Protein AF-A0A2M7Q4K9-F1 (afdb_monomer)

Structure (mmCIF, N/CA/C/O backbone):
data_AF-A0A2M7Q4K9-F1
#
_entry.id   AF-A0A2M7Q4K9-F1
#
loop_
_atom_site.group_PDB
_atom_site.id
_atom_site.type_symbol
_atom_site.label_atom_id
_atom_site.label_alt_id
_atom_site.label_comp_id
_atom_site.label_asym_id
_atom_site.label_entity_id
_atom_site.label_seq_id
_atom_site.pdbx_PDB_ins_code
_atom_site.Cartn_x
_atom_site.Cartn_y
_atom_site.Cartn_z
_atom_site.occupancy
_atom_site.B_iso_or_equiv
_atom_site.auth_seq_id
_atom_site.auth_comp_id
_atom_site.auth_asym_id
_atom_site.auth_atom_id
_atom_site.pdbx_PDB_model_num
ATOM 1 N N . MET A 1 1 ? 1.827 19.077 -36.364 1.00 60.44 1 MET A N 1
ATOM 2 C CA . MET A 1 1 ? 1.179 18.544 -35.139 1.00 60.44 1 MET A CA 1
ATOM 3 C C . MET A 1 1 ? 1.227 17.018 -35.047 1.00 60.44 1 MET A C 1
ATOM 5 O O . MET A 1 1 ? 1.524 16.522 -33.972 1.00 60.44 1 MET A O 1
ATOM 9 N N . ILE A 1 2 ? 1.016 16.282 -36.144 1.00 59.47 2 ILE A N 1
ATOM 10 C CA . ILE A 1 2 ? 0.951 14.805 -36.163 1.00 59.47 2 ILE A CA 1
ATOM 11 C C . ILE A 1 2 ? 2.281 14.130 -35.777 1.00 59.47 2 ILE A C 1
ATOM 13 O O . ILE A 1 2 ? 2.276 13.199 -34.982 1.00 59.47 2 ILE A O 1
ATOM 17 N N . LEU A 1 3 ? 3.423 14.650 -36.246 1.00 59.25 3 LEU A N 1
ATOM 18 C CA . LEU A 1 3 ? 4.753 14.105 -35.920 1.00 59.25 3 LEU A CA 1
ATOM 19 C C . LEU A 1 3 ? 5.058 14.125 -34.411 1.00 59.25 3 LEU A C 1
ATOM 21 O O . LEU A 1 3 ? 5.518 13.133 -33.869 1.00 59.25 3 LEU A O 1
ATOM 25 N N . LYS A 1 4 ? 4.694 15.206 -33.705 1.00 63.34 4 LYS A N 1
ATOM 26 C CA . LYS A 1 4 ? 4.850 15.303 -32.239 1.00 63.34 4 LYS A CA 1
ATOM 27 C C . LYS A 1 4 ? 3.945 14.337 -31.469 1.00 63.34 4 LYS A C 1
ATOM 29 O O . LYS A 1 4 ? 4.270 13.951 -30.354 1.00 63.34 4 LYS A O 1
ATOM 34 N N . ALA A 1 5 ? 2.780 14.002 -32.023 1.00 66.94 5 ALA A N 1
ATOM 35 C CA . ALA A 1 5 ? 1.875 13.031 -31.416 1.00 66.94 5 ALA A CA 1
ATOM 36 C C . ALA A 1 5 ? 2.364 11.592 -31.638 1.00 66.94 5 ALA A C 1
ATOM 38 O O . ALA A 1 5 ? 2.172 10.745 -30.770 1.00 66.94 5 ALA A O 1
ATOM 39 N N . LEU A 1 6 ? 3.013 11.335 -32.780 1.00 75.62 6 LEU A N 1
ATOM 40 C CA . LEU A 1 6 ? 3.641 10.053 -33.083 1.00 75.62 6 LEU A CA 1
ATOM 41 C C . LEU A 1 6 ? 4.858 9.799 -32.182 1.00 75.62 6 LEU A C 1
ATOM 43 O O . LEU A 1 6 ? 4.935 8.719 -31.609 1.00 75.62 6 LEU A O 1
ATOM 47 N N . ASP A 1 7 ? 5.715 10.806 -31.978 1.00 82.12 7 ASP A N 1
ATOM 48 C CA . ASP A 1 7 ? 6.842 10.751 -31.028 1.00 82.12 7 ASP A CA 1
ATOM 49 C C . ASP A 1 7 ? 6.372 10.365 -29.625 1.00 82.12 7 ASP A C 1
ATOM 51 O O . ASP A 1 7 ? 6.786 9.349 -29.083 1.00 82.12 7 ASP A O 1
ATOM 55 N N . LYS A 1 8 ? 5.383 11.090 -29.086 1.00 83.69 8 LYS A N 1
ATOM 56 C CA . LYS A 1 8 ? 4.829 10.796 -27.755 1.00 83.69 8 LYS A CA 1
ATOM 57 C C . LYS A 1 8 ? 4.268 9.383 -27.628 1.00 83.69 8 LYS A C 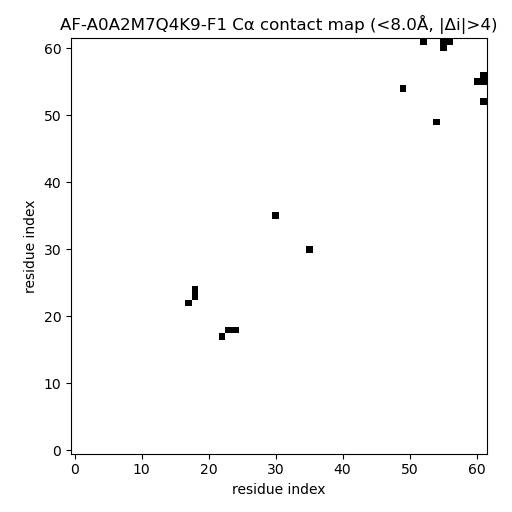1
ATOM 59 O O . LYS A 1 8 ? 4.286 8.803 -26.547 1.00 83.69 8 LYS A O 1
ATOM 64 N N . LYS A 1 9 ? 3.711 8.841 -28.713 1.00 90.44 9 LYS A N 1
ATOM 65 C CA . LYS A 1 9 ? 3.171 7.480 -28.727 1.00 90.44 9 LYS A CA 1
ATOM 66 C C . LYS A 1 9 ? 4.291 6.442 -28.716 1.00 90.44 9 LYS A C 1
ATOM 68 O O . LYS A 1 9 ? 4.130 5.398 -28.090 1.00 90.44 9 LYS A O 1
ATOM 73 N N . ILE A 1 10 ? 5.395 6.725 -29.401 1.00 92.56 10 ILE A N 1
ATOM 74 C CA . ILE A 1 10 ? 6.591 5.882 -29.389 1.00 92.56 10 ILE A CA 1
ATOM 75 C C . ILE A 1 10 ? 7.236 5.927 -28.002 1.00 92.56 10 ILE A C 1
ATOM 77 O O . ILE A 1 10 ? 7.472 4.862 -27.440 1.0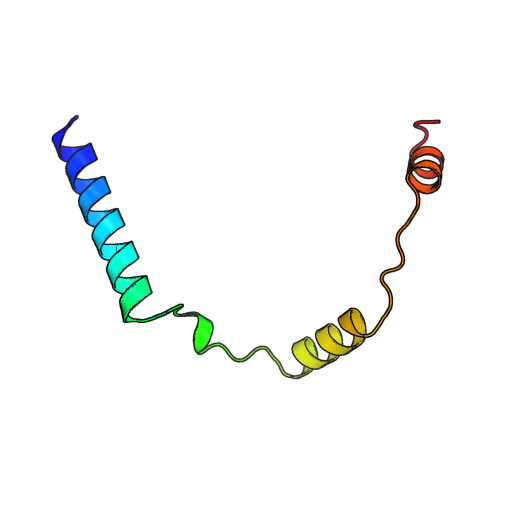0 92.56 10 ILE A O 1
ATOM 81 N N . ASP A 1 11 ? 7.409 7.111 -27.412 1.00 88.88 11 ASP A N 1
ATOM 82 C CA . ASP A 1 11 ? 7.963 7.274 -26.061 1.00 88.88 11 ASP A CA 1
ATOM 83 C C . ASP A 1 11 ? 7.161 6.479 -25.026 1.00 88.88 11 ASP A C 1
ATOM 85 O O . ASP A 1 11 ? 7.719 5.695 -24.262 1.00 88.88 11 ASP A O 1
ATOM 89 N N . PHE A 1 12 ? 5.830 6.590 -25.076 1.00 90.88 12 PHE A N 1
ATOM 90 C CA . PHE A 1 12 ? 4.942 5.833 -24.195 1.00 90.88 12 PHE A CA 1
ATOM 91 C C . PHE A 1 12 ? 5.093 4.313 -24.366 1.00 90.88 12 PHE A C 1
ATOM 93 O O . PHE A 1 12 ? 5.128 3.573 -23.385 1.00 90.88 12 PHE A O 1
ATOM 100 N N . LEU A 1 13 ? 5.195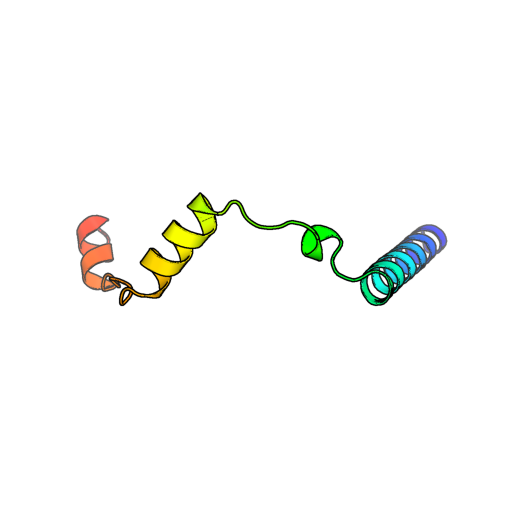 3.830 -25.610 1.00 94.50 13 LEU A N 1
ATOM 101 C CA . LEU A 1 13 ? 5.395 2.405 -25.886 1.00 94.50 13 LEU A CA 1
ATOM 102 C C . LEU A 1 13 ? 6.756 1.912 -25.384 1.00 94.50 13 LEU A C 1
ATOM 104 O O . LEU A 1 13 ? 6.847 0.790 -24.885 1.00 94.50 13 LEU A O 1
ATOM 108 N N . VAL A 1 14 ? 7.797 2.738 -25.499 1.00 91.25 14 VAL A N 1
ATOM 109 C CA . VAL A 1 14 ? 9.135 2.428 -24.986 1.00 91.25 14 VAL A CA 1
ATOM 110 C C . VAL A 1 14 ? 9.117 2.358 -23.459 1.00 91.25 14 VAL A C 1
ATOM 112 O O . VAL A 1 14 ? 9.561 1.352 -22.909 1.00 91.25 14 VAL A O 1
ATOM 115 N N . GLU A 1 15 ? 8.546 3.349 -22.772 1.00 85.06 15 GLU A N 1
ATOM 116 C CA . GLU A 1 15 ? 8.410 3.346 -21.307 1.00 85.06 15 GLU A CA 1
ATOM 117 C C . GLU A 1 15 ? 7.613 2.137 -20.808 1.00 85.06 15 GLU A C 1
ATOM 119 O O . GLU A 1 15 ? 8.040 1.449 -19.879 1.00 85.06 15 GLU A O 1
ATOM 124 N N . GLN A 1 16 ? 6.489 1.825 -21.459 1.00 87.75 16 GLN A N 1
ATOM 125 C CA . GLN A 1 16 ? 5.684 0.659 -21.110 1.00 87.75 16 GLN A CA 1
ATOM 126 C C . GLN A 1 16 ? 6.499 -0.635 -21.236 1.00 87.75 16 GLN A C 1
ATOM 128 O O . GLN A 1 16 ? 6.483 -1.464 -20.326 1.00 87.75 16 GLN A O 1
ATOM 133 N N . LYS A 1 17 ? 7.236 -0.812 -22.339 1.00 89.31 17 LYS A N 1
ATOM 134 C CA . LYS A 1 17 ? 8.042 -2.020 -22.567 1.00 89.31 17 LYS A CA 1
ATOM 135 C C . LYS A 1 17 ? 9.237 -2.121 -21.628 1.00 89.31 17 LYS A C 1
ATOM 137 O O . LYS A 1 17 ? 9.568 -3.228 -21.208 1.00 89.31 17 LYS A O 1
ATOM 142 N N . LEU A 1 18 ? 9.850 -0.997 -21.267 1.00 86.44 18 LEU A N 1
ATOM 143 C CA . LEU A 1 18 ? 10.906 -0.959 -20.257 1.00 86.44 18 LEU A CA 1
ATOM 144 C C . LEU A 1 18 ? 10.372 -1.362 -18.879 1.00 86.44 18 LEU A C 1
ATOM 146 O O . LEU A 1 18 ? 10.998 -2.191 -18.229 1.00 86.44 18 LEU A O 1
ATOM 150 N N . ASN A 1 19 ? 9.201 -0.868 -18.470 1.00 82.94 19 ASN A N 1
ATOM 151 C CA . ASN A 1 19 ? 8.577 -1.248 -17.197 1.00 82.94 19 ASN A CA 1
ATOM 152 C C . ASN A 1 19 ? 8.113 -2.714 -17.180 1.00 82.94 19 ASN A C 1
ATOM 154 O O . ASN A 1 19 ? 8.234 -3.391 -16.165 1.00 82.94 19 ASN A O 1
ATOM 158 N N . GLU A 1 20 ? 7.610 -3.239 -18.302 1.00 83.88 20 GLU A N 1
ATOM 159 C CA . GLU A 1 20 ? 7.274 -4.666 -18.429 1.00 83.88 20 GLU A CA 1
ATOM 160 C C . GLU A 1 20 ? 8.519 -5.563 -18.320 1.00 83.88 20 GLU A C 1
ATOM 162 O O . GLU A 1 20 ? 8.453 -6.634 -17.719 1.00 83.88 20 GLU A O 1
ATOM 167 N N . LEU A 1 21 ? 9.645 -5.135 -18.902 1.00 84.06 21 LEU A N 1
ATOM 168 C CA . LEU A 1 21 ? 10.892 -5.904 -18.931 1.00 84.06 21 LEU A CA 1
ATOM 169 C C . LEU A 1 21 ? 11.666 -5.831 -17.609 1.00 84.06 21 LEU A C 1
ATOM 171 O O . LEU A 1 21 ? 12.161 -6.848 -17.127 1.00 84.06 21 LEU A O 1
ATOM 175 N N . LEU A 1 22 ? 11.816 -4.627 -17.059 1.00 81.94 22 LEU A N 1
ATOM 176 C CA . LEU A 1 22 ? 12.596 -4.361 -15.848 1.00 81.94 22 LEU A CA 1
ATOM 177 C C . LEU A 1 22 ? 11.770 -4.569 -14.571 1.00 81.94 22 LEU A C 1
ATOM 179 O O . LEU A 1 22 ? 12.340 -4.668 -13.485 1.00 81.94 22 LEU A O 1
ATOM 183 N N . GLY A 1 23 ? 10.447 -4.687 -14.711 1.00 72.31 23 GLY A N 1
ATOM 184 C CA . GLY A 1 23 ? 9.505 -4.730 -13.604 1.00 72.31 23 GLY A CA 1
ATOM 185 C C . GLY A 1 23 ? 9.260 -3.347 -13.003 1.00 72.31 23 GLY A C 1
ATOM 186 O O . GLY A 1 23 ? 9.752 -2.329 -13.487 1.00 72.31 23 GLY A O 1
ATOM 187 N N . ASP A 1 24 ? 8.485 -3.317 -11.920 1.00 71.44 24 ASP A N 1
ATOM 188 C CA . ASP A 1 24 ? 8.333 -2.105 -11.122 1.00 71.44 24 ASP A CA 1
ATOM 189 C C . ASP A 1 24 ? 9.700 -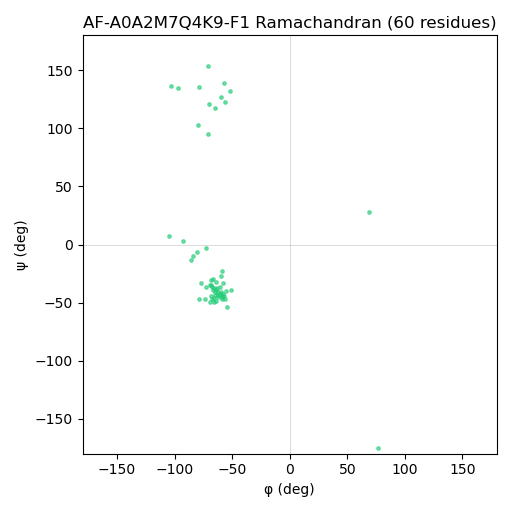1.774 -10.484 1.00 71.44 24 ASP A C 1
ATOM 191 O O . ASP A 1 24 ? 10.204 -2.604 -9.715 1.00 71.44 24 ASP A O 1
ATOM 195 N N . PRO A 1 25 ? 10.330 -0.621 -10.792 1.00 67.19 25 PRO A N 1
ATOM 196 C CA . PRO A 1 25 ? 11.618 -0.241 -10.208 1.00 67.19 25 PRO A CA 1
ATOM 197 C C . PRO A 1 25 ? 11.550 -0.149 -8.676 1.00 67.19 25 PRO A C 1
ATOM 199 O O . PRO A 1 25 ? 12.565 -0.348 -8.000 1.00 67.19 25 PRO A O 1
ATOM 202 N N . ASP A 1 26 ? 10.350 0.052 -8.125 1.00 70.00 26 ASP A N 1
ATOM 203 C CA . ASP A 1 26 ? 10.096 0.072 -6.690 1.00 70.00 26 ASP A CA 1
ATOM 204 C C . ASP A 1 26 ? 9.986 -1.342 -6.086 1.00 70.00 26 ASP A C 1
ATOM 206 O O . ASP A 1 26 ? 9.985 -1.489 -4.864 1.00 70.00 26 ASP A O 1
ATOM 210 N N . SER A 1 27 ? 9.995 -2.412 -6.894 1.00 65.56 27 SER A N 1
ATOM 211 C CA . SER A 1 27 ? 9.987 -3.808 -6.408 1.00 65.56 27 SER A CA 1
ATOM 212 C C . SER A 1 27 ? 11.191 -4.135 -5.525 1.00 65.56 27 SER A C 1
ATOM 214 O O . SER A 1 27 ? 11.122 -5.018 -4.668 1.00 65.56 27 SER A O 1
ATOM 216 N N . PHE A 1 28 ? 12.308 -3.431 -5.730 1.00 64.81 28 PHE A N 1
ATOM 217 C CA . PHE A 1 28 ? 13.522 -3.584 -4.929 1.00 64.81 28 PHE A CA 1
ATOM 218 C C . PHE A 1 28 ? 13.488 -2.758 -3.634 1.00 64.81 28 PHE A C 1
ATOM 220 O O . PHE A 1 28 ? 14.346 -2.937 -2.765 1.00 64.81 28 PHE A O 1
ATOM 227 N N . LEU A 1 29 ? 12.502 -1.870 -3.464 1.00 69.44 29 LEU A N 1
ATOM 228 C CA . LEU A 1 29 ? 12.349 -1.071 -2.254 1.00 69.44 29 LEU A CA 1
ATOM 229 C C . LEU A 1 29 ? 11.691 -1.909 -1.156 1.00 69.44 29 LEU A C 1
ATOM 231 O O . LEU A 1 29 ? 10.478 -2.103 -1.091 1.00 69.44 29 LEU A O 1
ATOM 235 N N . SER A 1 30 ? 12.507 -2.376 -0.213 1.00 74.56 30 SER A N 1
ATOM 236 C CA . SER A 1 30 ? 11.980 -2.966 1.012 1.00 74.56 30 SER A CA 1
ATOM 237 C C . SER A 1 30 ? 11.349 -1.878 1.884 1.00 74.56 30 SER A C 1
ATOM 239 O O . SER A 1 30 ? 12.032 -0.950 2.327 1.00 74.56 30 SER A O 1
ATOM 241 N N . LEU A 1 31 ? 10.059 -2.012 2.193 1.00 78.31 31 LEU A N 1
ATOM 242 C CA . LEU A 1 31 ? 9.399 -1.156 3.177 1.00 78.31 31 LEU A CA 1
ATOM 243 C C . LEU A 1 31 ? 10.124 -1.238 4.530 1.00 78.31 31 LEU A C 1
ATOM 245 O O . LEU A 1 31 ? 10.494 -2.320 4.993 1.00 78.31 31 LEU A O 1
ATOM 249 N N . ASN A 1 32 ? 10.276 -0.094 5.203 1.00 87.06 32 ASN A N 1
ATOM 250 C CA . ASN A 1 32 ? 10.851 -0.039 6.546 1.00 87.06 32 ASN A CA 1
ATOM 251 C C . ASN A 1 32 ? 10.130 -1.040 7.476 1.00 87.06 32 ASN A C 1
ATOM 253 O O . ASN A 1 32 ? 8.897 -1.060 7.551 1.00 87.06 32 ASN A O 1
ATOM 257 N N . LYS A 1 33 ? 10.893 -1.851 8.224 1.00 89.88 33 LYS A N 1
ATOM 258 C CA . LYS A 1 33 ? 10.363 -2.868 9.152 1.00 89.88 33 LYS A CA 1
ATOM 259 C C . LYS A 1 33 ? 9.317 -2.302 10.117 1.00 89.88 33 LYS A C 1
ATOM 261 O O . LYS A 1 33 ? 8.306 -2.957 10.375 1.00 89.88 33 LYS A O 1
ATOM 266 N N . GLN A 1 34 ? 9.516 -1.078 10.611 1.00 92.88 34 GLN A N 1
ATOM 267 C CA . GLN A 1 34 ? 8.566 -0.421 11.511 1.00 92.88 34 GLN A CA 1
ATOM 268 C C . GLN A 1 34 ? 7.241 -0.096 10.804 1.00 92.88 34 GLN A C 1
ATOM 270 O O . GLN A 1 34 ? 6.164 -0.257 11.382 1.00 92.88 34 GLN A O 1
ATOM 275 N N . PHE A 1 35 ? 7.308 0.328 9.540 1.00 91.06 35 PHE A N 1
ATOM 276 C CA . PHE A 1 35 ? 6.126 0.582 8.723 1.00 91.06 35 PHE A CA 1
ATOM 277 C C . PHE A 1 35 ? 5.361 -0.716 8.446 1.00 91.06 35 PHE A C 1
ATOM 279 O O . PHE A 1 35 ? 4.151 -0.768 8.668 1.00 91.06 35 PHE A O 1
ATOM 286 N N . LEU A 1 36 ? 6.063 -1.790 8.070 1.00 91.75 36 LEU A N 1
ATOM 287 C CA . LEU A 1 36 ? 5.461 -3.110 7.853 1.00 91.75 36 LEU A CA 1
ATOM 288 C C . LEU A 1 36 ? 4.741 -3.640 9.098 1.00 91.75 36 LEU A C 1
ATOM 290 O O . LEU A 1 36 ? 3.630 -4.158 8.988 1.00 91.75 36 LEU A O 1
ATOM 294 N N . GLN A 1 37 ? 5.333 -3.491 10.286 1.00 94.44 37 GLN A N 1
ATOM 295 C CA . GLN A 1 37 ? 4.683 -3.891 11.539 1.00 94.44 37 GLN A CA 1
ATOM 296 C C . GLN A 1 37 ? 3.393 -3.102 11.795 1.00 94.44 37 GLN A C 1
ATOM 298 O O . GLN A 1 37 ? 2.362 -3.698 12.112 1.00 94.44 37 GLN A O 1
ATOM 303 N N . ARG A 1 38 ? 3.418 -1.775 11.608 1.00 94.00 38 ARG A N 1
ATOM 304 C CA . ARG A 1 38 ? 2.222 -0.925 11.748 1.00 94.00 38 ARG A CA 1
ATOM 305 C C . ARG A 1 38 ? 1.142 -1.294 10.734 1.00 94.00 38 ARG A C 1
ATOM 307 O O . ARG A 1 38 ? -0.033 -1.351 11.094 1.00 94.00 38 ARG A O 1
ATOM 314 N N . LEU A 1 39 ? 1.535 -1.572 9.492 1.00 91.38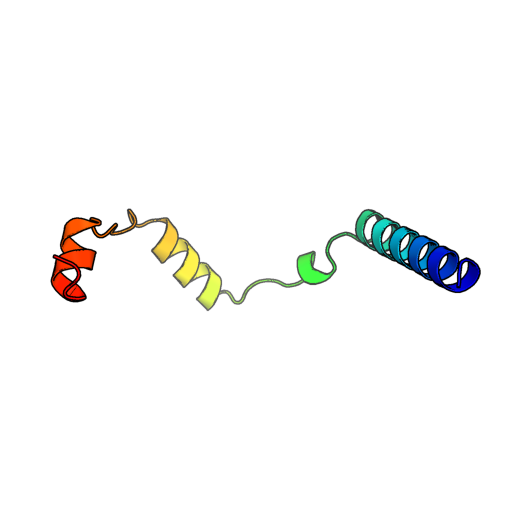 39 LEU A N 1
ATOM 315 C CA . LEU A 1 39 ? 0.620 -1.974 8.430 1.00 91.38 39 LEU A CA 1
ATOM 316 C C . LEU A 1 39 ? -0.053 -3.311 8.756 1.00 91.38 39 LEU A C 1
ATOM 318 O O . LEU A 1 39 ? -1.279 -3.389 8.732 1.00 91.38 39 LEU A O 1
ATOM 322 N N . LYS A 1 40 ? 0.719 -4.331 9.153 1.00 92.69 40 LYS A N 1
ATOM 323 C CA . LYS A 1 40 ? 0.175 -5.631 9.585 1.00 92.69 40 LYS A CA 1
ATOM 324 C C . LYS A 1 40 ? -0.774 -5.483 10.775 1.00 92.69 40 LYS A C 1
ATOM 326 O O . LYS A 1 40 ? -1.868 -6.038 10.753 1.00 92.69 40 LYS A O 1
ATOM 331 N N . ALA A 1 41 ? -0.404 -4.681 11.775 1.00 93.31 41 ALA A N 1
ATOM 332 C CA . ALA A 1 41 ? -1.259 -4.413 12.932 1.00 93.31 41 ALA A CA 1
ATOM 333 C C . ALA A 1 41 ? -2.564 -3.683 12.563 1.00 93.31 41 ALA A C 1
ATOM 335 O O . ALA A 1 41 ? -3.589 -3.885 13.213 1.00 93.31 41 ALA A O 1
ATOM 336 N N . ARG A 1 42 ? -2.542 -2.829 11.531 1.00 89.88 42 ARG A N 1
ATOM 337 C CA . ARG A 1 42 ? -3.741 -2.162 11.006 1.00 89.88 42 ARG A CA 1
ATOM 338 C C 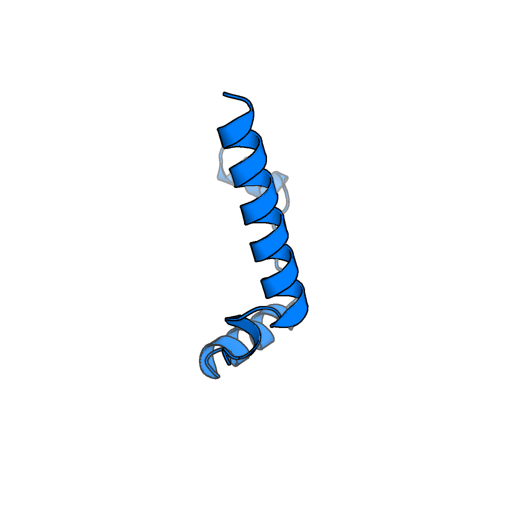. ARG A 1 42 ? -4.630 -3.127 10.226 1.00 89.88 42 ARG A C 1
ATOM 340 O O . ARG A 1 42 ? -5.831 -3.125 10.457 1.00 89.88 42 ARG A O 1
ATOM 347 N N . LEU A 1 43 ? -4.052 -3.926 9.330 1.00 89.81 43 LEU A N 1
ATOM 348 C CA . LEU A 1 43 ? -4.792 -4.874 8.488 1.00 89.81 43 LEU A CA 1
ATOM 349 C C . LEU A 1 43 ? -5.390 -6.035 9.294 1.00 89.81 43 LEU A C 1
ATOM 351 O O . LEU A 1 43 ? -6.458 -6.521 8.948 1.00 89.81 43 LEU A O 1
ATOM 355 N N . GLY A 1 44 ? -4.746 -6.444 10.392 1.00 90.38 44 GLY A N 1
ATOM 356 C CA . GLY A 1 44 ? -5.274 -7.466 11.303 1.00 90.38 44 GLY A CA 1
ATOM 357 C C . GLY A 1 44 ? -6.446 -7.003 12.179 1.00 90.38 44 GLY A C 1
ATOM 358 O O . GLY A 1 44 ? -6.976 -7.798 12.950 1.00 90.38 44 GLY A O 1
ATOM 359 N N . ARG A 1 45 ? -6.850 -5.729 12.106 1.00 88.94 45 ARG A N 1
ATOM 360 C CA . ARG A 1 45 ? -8.016 -5.203 12.826 1.00 88.94 45 ARG A CA 1
ATOM 361 C C . ARG A 1 45 ? -9.182 -5.050 11.863 1.00 88.94 45 ARG A C 1
ATOM 363 O O . ARG A 1 45 ? -9.018 -4.485 10.786 1.00 88.94 45 ARG A O 1
ATOM 370 N N . THR A 1 46 ? -10.376 -5.456 12.291 1.00 83.19 46 THR A N 1
ATOM 371 C CA . THR A 1 46 ? -11.607 -5.124 11.569 1.00 83.19 46 THR A CA 1
ATOM 372 C C . THR A 1 46 ? -11.702 -3.602 11.438 1.00 83.19 46 THR A C 1
ATOM 374 O O . THR A 1 46 ? -11.638 -2.902 12.459 1.00 83.19 46 THR A O 1
ATOM 377 N N . PRO A 1 47 ? -11.804 -3.057 10.213 1.00 78.56 47 PRO A N 1
ATOM 378 C CA . PRO A 1 47 ? -11.893 -1.621 10.024 1.00 78.56 47 PRO A CA 1
ATOM 379 C C . PRO A 1 47 ? -13.126 -1.092 10.754 1.00 78.56 47 PRO A C 1
ATOM 381 O O . PRO A 1 47 ? -14.240 -1.572 10.557 1.00 78.56 47 PRO A O 1
ATOM 384 N N . LYS A 1 48 ? -12.925 -0.088 11.614 1.00 80.38 48 LYS A N 1
ATOM 385 C CA . LYS A 1 48 ? -14.033 0.652 12.218 1.00 80.38 48 LYS A CA 1
ATOM 386 C C . LYS A 1 48 ? -14.664 1.508 11.127 1.00 80.38 48 LYS A C 1
ATOM 388 O O . LYS A 1 48 ? -14.175 2.594 10.828 1.00 80.38 48 LYS A O 1
ATOM 393 N N . THR A 1 49 ? -15.714 0.997 10.503 1.00 85.31 49 THR A N 1
ATOM 394 C CA . THR A 1 49 ? -16.535 1.773 9.579 1.00 85.31 49 THR A CA 1
ATOM 395 C C . THR A 1 49 ? -17.479 2.659 10.378 1.00 85.31 49 THR A C 1
ATOM 397 O O . THR A 1 49 ? -18.087 2.214 11.350 1.00 85.31 49 THR A O 1
ATOM 400 N N . VAL A 1 50 ? -17.601 3.916 9.968 1.00 87.19 50 VAL A N 1
ATOM 401 C CA . VAL A 1 50 ? -18.575 4.862 10.519 1.00 87.19 50 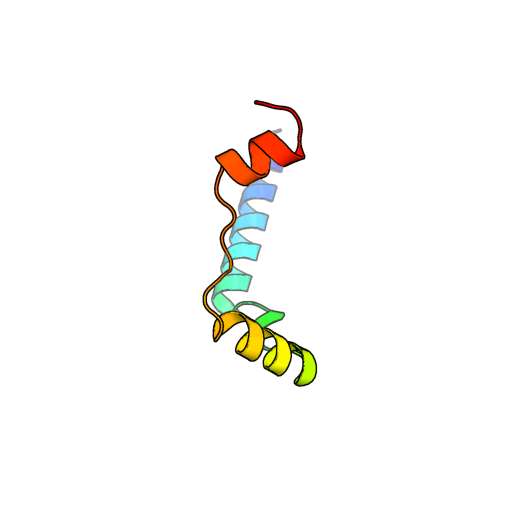VAL A CA 1
ATOM 402 C C . VAL A 1 50 ? -19.776 4.863 9.582 1.00 87.19 50 VAL A C 1
ATOM 404 O O . VAL A 1 50 ? -19.602 4.876 8.363 1.00 87.19 50 VAL A O 1
ATOM 407 N N . THR A 1 51 ? -20.991 4.806 10.123 1.00 90.69 51 THR A N 1
ATOM 408 C CA . THR A 1 51 ? -22.194 4.805 9.283 1.00 90.69 51 THR A CA 1
ATOM 409 C C . THR A 1 51 ? -22.414 6.179 8.656 1.00 90.69 51 THR A C 1
ATOM 411 O O . THR A 1 51 ? -22.024 7.204 9.217 1.00 90.69 51 THR A O 1
ATOM 414 N N . HIS A 1 52 ? -23.089 6.224 7.506 1.00 89.19 52 HIS A N 1
ATOM 415 C CA . HIS A 1 52 ? -23.416 7.491 6.846 1.00 89.19 52 HIS A CA 1
ATOM 416 C C . HIS A 1 52 ? -24.180 8.449 7.777 1.00 89.19 52 HIS A C 1
ATOM 418 O O . HIS A 1 52 ? -23.860 9.628 7.836 1.00 89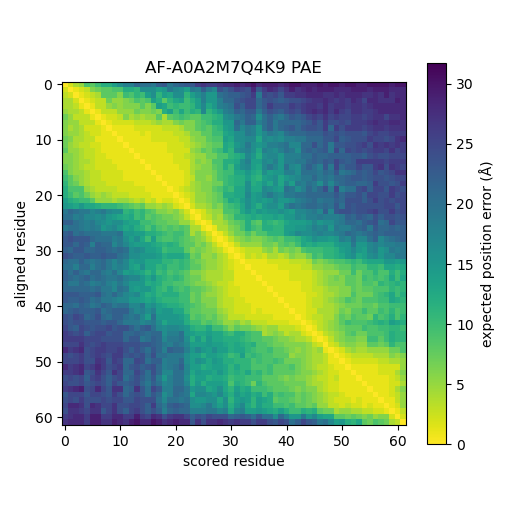.19 52 HIS A O 1
ATOM 424 N N . ASN A 1 53 ? -25.115 7.930 8.580 1.00 91.31 53 ASN A N 1
ATOM 425 C CA . ASN A 1 53 ? -25.873 8.720 9.555 1.00 91.31 53 ASN A CA 1
ATOM 426 C C . ASN A 1 53 ? -24.957 9.348 10.630 1.00 91.31 53 ASN A C 1
ATOM 428 O O . ASN A 1 53 ? -25.053 10.539 10.920 1.00 91.31 53 ASN A O 1
ATOM 432 N N . GLN A 1 54 ? -23.991 8.586 11.160 1.00 91.75 54 GLN A N 1
ATOM 433 C CA . GLN A 1 54 ? -22.993 9.119 12.098 1.00 91.75 54 GLN A CA 1
ATOM 434 C C . GLN A 1 54 ? -22.152 10.246 11.477 1.00 91.75 54 GLN A C 1
ATOM 436 O O . GLN A 1 54 ? -21.820 11.213 12.163 1.00 91.75 54 GLN A O 1
ATOM 441 N N . VAL A 1 55 ? -21.828 10.142 10.184 1.00 93.00 55 VAL A N 1
ATOM 442 C CA . VAL A 1 55 ? -21.133 11.201 9.437 1.00 93.00 55 VAL A CA 1
ATOM 443 C C . VAL A 1 55 ? -22.051 12.413 9.237 1.00 93.00 55 VAL A C 1
ATOM 445 O O . VAL A 1 55 ? -21.659 13.521 9.591 1.00 93.00 55 VAL A O 1
ATOM 448 N N . ALA A 1 56 ? -23.280 12.222 8.758 1.00 93.19 56 ALA A N 1
ATOM 449 C CA . ALA A 1 56 ? -24.243 13.299 8.518 1.00 93.19 56 ALA A CA 1
ATOM 450 C C . ALA A 1 56 ? -24.521 14.121 9.787 1.00 93.19 56 ALA A C 1
ATOM 452 O O . ALA A 1 56 ? -24.446 15.348 9.747 1.00 93.19 56 ALA A O 1
ATOM 453 N N . LYS A 1 57 ? -24.709 13.454 10.935 1.00 92.75 57 LYS A N 1
ATOM 454 C CA . LYS A 1 57 ? -24.890 14.107 12.241 1.00 92.75 57 LYS A CA 1
ATOM 455 C C . LYS A 1 57 ? -23.661 14.906 12.684 1.00 92.75 57 LYS A C 1
ATOM 457 O O . LYS A 1 57 ? -23.800 15.967 13.282 1.00 92.75 57 LYS A O 1
ATOM 462 N N . LYS A 1 58 ? -22.451 14.410 12.406 1.00 93.38 58 LYS A N 1
ATOM 463 C CA . LYS A 1 58 ? -21.198 15.104 12.749 1.00 93.38 58 LYS A CA 1
ATOM 464 C C . LYS A 1 58 ? -20.999 16.383 11.932 1.00 93.38 58 LYS A C 1
ATOM 466 O O . LYS A 1 58 ? -20.428 17.337 12.450 1.00 93.38 58 LYS A O 1
ATOM 471 N N . TYR A 1 59 ? -21.432 16.380 10.674 1.00 94.69 59 TYR A N 1
ATOM 472 C CA . TYR A 1 59 ? -21.210 17.480 9.731 1.00 94.69 59 TYR A CA 1
ATOM 473 C C . TYR A 1 59 ? -22.457 18.339 9.469 1.00 94.69 59 TYR A C 1
ATOM 475 O O . TYR A 1 59 ? -22.406 19.213 8.612 1.00 94.69 59 TYR A O 1
ATOM 483 N N . GLY A 1 60 ? -23.557 18.125 10.201 1.00 84.94 60 GLY A N 1
ATOM 484 C CA . GLY A 1 60 ? -24.762 18.957 10.106 1.00 84.94 60 GLY A CA 1
ATOM 485 C C . GLY A 1 60 ? -25.523 18.820 8.785 1.00 84.94 60 GLY A C 1
ATOM 486 O O . GLY A 1 60 ? -26.159 19.772 8.353 1.00 84.94 60 GLY A O 1
ATOM 487 N N . ILE A 1 61 ? -25.431 17.656 8.132 1.00 83.19 61 ILE A N 1
ATOM 488 C CA . ILE A 1 61 ? -26.136 17.348 6.869 1.00 83.19 61 ILE A CA 1
ATOM 489 C C . ILE A 1 61 ? -27.490 16.653 7.155 1.00 83.19 61 ILE A C 1
ATOM 491 O O . ILE A 1 61 ? -28.191 16.238 6.238 1.00 83.19 61 ILE A O 1
ATOM 495 N N . SER A 1 62 ? -27.844 16.486 8.435 1.00 61.88 62 SER A N 1
ATOM 496 C CA . SER A 1 62 ? -29.096 15.876 8.906 1.00 61.88 62 SER A CA 1
ATOM 497 C C . SER A 1 62 ? -30.197 16.899 9.132 1.00 61.88 62 SER A C 1
ATOM 499 O O . SER A 1 62 ? -29.893 17.862 9.874 1.00 61.88 62 SER A O 1
#

Radius of gyration: 22.8 Å; Cα contacts (8 Å, |Δi|>4): 9; chains: 1; bounding box: 43×26×49 Å

Mean predicted aligned error: 13.19 Å

Secondary structure (DSSP, 8-state):
-HHHHHHHHHHHHHHHHHHHHH--GGGG-PPPHHHHHHHHHHHTSPP-PPPHHHHHHHHT--

pLDDT: mean 83.33, std 10.41, range [59.25, 94.69]

Foldseek 3Di:
DVVVVVVVVVVVVVVVVCCVVVPDPCVPPDDDPVVVVVVVVVVPDDDPDDDPVNVCVVVVVD

Solvent-accessible surface area (backbone atoms only — not comparable to full-atom values): 3891 Å² total; per-residue (Å²): 116,67,68,65,55,51,51,54,52,49,53,50,52,50,54,51,51,48,40,69,72,72,39,65,81,63,74,77,60,76,74,54,68,70,56,51,51,53,50,52,61,52,70,75,42,84,78,87,78,78,54,69,65,63,50,29,62,75,70,68,75,107

Organism: NCBI:txid1975099

Seq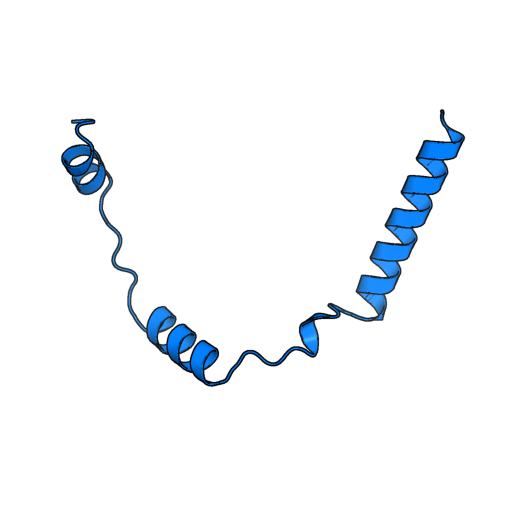uence (62 aa):
MILKALDKKIDFLVEQKLNELLGDPDSFLSLNKQFLQRLKARLGRTPKTVTHNQVAKKYGIS

Nearest PDB structures (foldseek):
  6al9-assembly1_A  TM=2.817E-01  e=6.000E+00  Helicobacter pylori
  8fl4-assembly1_SR  TM=3.384E-01  e=8.938E+00  Homo sapiens